Protein AF-A0A7S0VT64-F1 (afdb_monomer_lite)

Structure (mmCIF, N/CA/C/O backbone):
data_AF-A0A7S0VT64-F1
#
_entry.id   AF-A0A7S0VT64-F1
#
loop_
_atom_site.group_PDB
_atom_site.id
_atom_site.type_symbol
_atom_site.label_atom_id
_atom_site.label_alt_id
_atom_site.label_comp_id
_atom_site.label_asym_id
_atom_site.label_entity_id
_atom_site.label_seq_id
_atom_site.pdbx_PDB_ins_code
_atom_site.Cartn_x
_atom_site.Cartn_y
_atom_site.Cartn_z
_atom_site.occupancy
_atom_site.B_iso_or_equiv
_atom_site.auth_seq_id
_atom_site.auth_comp_id
_atom_site.auth_asym_id
_atom_site.auth_atom_id
_atom_site.pdbx_PDB_model_num
ATOM 1 N N . GLN A 1 1 ? 18.677 -48.737 -20.093 1.00 39.41 1 GLN A N 1
ATOM 2 C CA . GLN A 1 1 ? 17.418 -48.595 -20.850 1.00 39.41 1 GLN A CA 1
ATOM 3 C C . GLN A 1 1 ? 16.362 -48.114 -19.880 1.00 39.41 1 GLN A C 1
ATOM 5 O O . GLN A 1 1 ? 16.231 -48.697 -18.812 1.00 39.41 1 GLN A O 1
ATOM 10 N N . ALA A 1 2 ? 15.730 -46.993 -20.215 1.00 35.97 2 ALA A N 1
ATOM 11 C CA . ALA A 1 2 ? 14.648 -46.392 -19.454 1.00 35.97 2 ALA A CA 1
ATOM 12 C C . ALA A 1 2 ? 13.340 -47.147 -19.728 1.00 35.97 2 ALA A C 1
ATOM 14 O O . ALA A 1 2 ? 13.076 -47.511 -20.872 1.00 35.97 2 ALA A O 1
ATOM 15 N N . GLY A 1 3 ? 12.538 -47.352 -18.688 1.00 31.16 3 GLY A N 1
ATOM 16 C CA . GLY A 1 3 ? 11.125 -47.696 -18.792 1.00 31.16 3 GLY A CA 1
ATOM 17 C C . GLY A 1 3 ? 10.350 -46.636 -18.025 1.00 31.16 3 GLY A C 1
ATOM 18 O O . GLY A 1 3 ? 10.449 -46.576 -16.803 1.00 31.16 3 GLY A O 1
ATOM 19 N N . ALA A 1 4 ? 9.675 -45.755 -18.759 1.00 37.88 4 ALA A N 1
ATOM 20 C CA . ALA A 1 4 ? 8.773 -44.753 -18.218 1.00 37.88 4 ALA A CA 1
ATOM 21 C C . ALA A 1 4 ? 7.418 -45.404 -17.917 1.00 37.88 4 ALA A C 1
ATOM 23 O O . ALA A 1 4 ? 6.914 -46.174 -18.733 1.00 37.88 4 ALA A O 1
ATOM 24 N N . ALA A 1 5 ? 6.839 -45.070 -16.768 1.00 38.47 5 ALA A N 1
ATOM 25 C CA . ALA A 1 5 ? 5.416 -45.220 -16.519 1.00 38.47 5 ALA A CA 1
ATOM 26 C C . ALA A 1 5 ? 4.827 -43.811 -16.399 1.00 38.47 5 ALA A C 1
ATOM 28 O O . ALA A 1 5 ? 5.288 -43.005 -15.589 1.00 38.47 5 ALA A O 1
ATOM 29 N N . GLU A 1 6 ? 3.867 -43.524 -17.273 1.00 42.59 6 GLU A N 1
ATOM 30 C CA . GLU A 1 6 ? 2.947 -42.395 -17.189 1.00 42.59 6 GLU A CA 1
ATOM 31 C C . GLU A 1 6 ? 2.091 -42.515 -15.924 1.00 42.59 6 GLU A C 1
ATOM 33 O O . GLU A 1 6 ? 1.463 -43.548 -15.697 1.00 42.59 6 GLU A O 1
ATOM 38 N N . GLU A 1 7 ? 2.008 -41.433 -15.152 1.00 37.97 7 GLU A N 1
ATOM 39 C CA . GLU A 1 7 ? 0.881 -41.181 -14.258 1.00 37.97 7 GLU A CA 1
ATOM 40 C C . GLU A 1 7 ? 0.202 -39.878 -14.681 1.00 37.97 7 GLU A C 1
ATOM 42 O O . GLU A 1 7 ? 0.721 -38.772 -14.527 1.00 37.97 7 GLU A O 1
ATOM 47 N N . SER A 1 8 ? -0.985 -40.054 -15.249 1.00 47.59 8 SER A N 1
ATOM 48 C CA . SER A 1 8 ? -2.047 -39.067 -15.371 1.00 47.59 8 SER A CA 1
ATOM 49 C C . SER A 1 8 ? -2.560 -38.668 -13.982 1.00 47.59 8 SER A C 1
ATOM 51 O O . SER A 1 8 ? -2.933 -39.543 -13.203 1.00 47.59 8 SER A O 1
ATOM 53 N N . GLY A 1 9 ? -2.635 -37.366 -13.686 1.00 36.28 9 GLY A N 1
ATOM 54 C CA . GLY A 1 9 ? -3.169 -36.855 -12.420 1.00 36.28 9 GLY A CA 1
ATOM 55 C C . GLY A 1 9 ? -3.721 -35.432 -12.535 1.00 36.28 9 GLY A C 1
ATOM 56 O O . GLY A 1 9 ? -3.006 -34.501 -12.897 1.00 36.28 9 GLY A O 1
ATOM 57 N N . GLU A 1 10 ? -5.013 -35.316 -12.237 1.00 40.50 10 GLU A N 1
ATOM 58 C CA . GLU A 1 10 ? -5.872 -34.131 -12.163 1.00 40.50 10 GLU A CA 1
ATOM 59 C C . GLU A 1 10 ? -5.381 -33.003 -11.234 1.00 40.50 10 GLU A C 1
ATOM 61 O O . GLU A 1 10 ? -4.657 -33.226 -10.268 1.00 40.50 10 GLU A O 1
ATOM 66 N N . GLY A 1 11 ? -5.909 -31.794 -11.481 1.00 38.84 11 GLY A N 1
ATOM 67 C CA . GLY A 1 11 ? -6.013 -30.717 -10.493 1.00 38.84 11 GLY A CA 1
ATOM 68 C C . GLY A 1 11 ? -4.707 -29.979 -10.237 1.00 38.84 11 GLY A C 1
ATOM 69 O O . GLY A 1 11 ? -3.991 -30.289 -9.292 1.00 38.84 11 GLY A O 1
ATOM 70 N N . GLY A 1 12 ? -4.414 -28.966 -11.061 1.00 36.66 12 GLY A N 1
ATOM 71 C CA . GLY A 1 12 ? -3.213 -28.139 -10.954 1.00 36.66 12 GLY A CA 1
ATOM 72 C C . GLY A 1 12 ? -3.090 -27.445 -9.596 1.00 36.66 12 GLY A C 1
ATOM 73 O O . GLY A 1 12 ? -3.479 -26.292 -9.438 1.00 36.66 12 GLY A O 1
ATOM 74 N N . ALA A 1 13 ? -2.515 -28.137 -8.616 1.00 45.47 13 ALA A N 1
ATOM 75 C CA . ALA A 1 13 ? -1.923 -27.531 -7.445 1.00 45.47 13 ALA A CA 1
ATOM 76 C C . ALA A 1 13 ? -0.759 -26.680 -7.953 1.00 45.47 13 ALA A C 1
ATOM 78 O O . ALA A 1 13 ? 0.298 -27.203 -8.314 1.00 45.47 13 ALA A O 1
ATOM 79 N N . TRP A 1 14 ? -0.980 -25.368 -8.042 1.00 46.59 14 TRP A N 1
ATOM 80 C CA . TRP A 1 14 ? 0.069 -24.408 -8.355 1.00 46.59 14 TRP A CA 1
ATOM 81 C C . TRP A 1 14 ? 1.191 -24.658 -7.351 1.00 46.59 14 TRP A C 1
ATOM 83 O O . TRP A 1 14 ? 1.019 -24.475 -6.143 1.00 46.59 14 TRP A O 1
ATOM 93 N N . ARG A 1 15 ? 2.320 -25.180 -7.835 1.00 47.44 15 ARG A N 1
ATOM 94 C CA . ARG A 1 15 ? 3.497 -25.382 -6.998 1.00 47.44 15 ARG A CA 1
ATOM 95 C C . ARG A 1 15 ? 3.844 -24.028 -6.386 1.00 47.44 15 ARG A C 1
ATOM 97 O O . ARG A 1 15 ? 4.029 -23.055 -7.112 1.00 47.44 15 ARG A O 1
ATOM 104 N N . LYS A 1 16 ? 3.904 -23.971 -5.053 1.00 50.56 16 LYS A N 1
ATOM 105 C CA . LYS A 1 16 ? 4.307 -22.783 -4.296 1.00 50.56 16 LYS A CA 1
ATOM 106 C C . LYS A 1 16 ? 5.783 -22.478 -4.564 1.00 50.56 16 LYS A C 1
ATOM 108 O O . LYS A 1 16 ? 6.651 -22.836 -3.775 1.00 50.56 16 LYS A O 1
ATOM 113 N N . TYR A 1 17 ? 6.077 -21.835 -5.686 1.00 50.16 17 TYR A N 1
ATOM 114 C CA . TYR A 1 17 ? 7.374 -21.218 -5.955 1.00 50.16 17 TYR A CA 1
ATOM 115 C C . TYR A 1 17 ? 7.396 -19.810 -5.328 1.00 50.16 17 TYR A C 1
ATOM 117 O O . TYR A 1 17 ? 7.638 -18.827 -6.009 1.00 50.16 17 TYR A O 1
ATOM 125 N N . THR A 1 18 ? 7.046 -19.682 -4.042 1.00 53.84 18 THR A N 1
ATOM 126 C CA . THR A 1 18 ? 6.612 -18.401 -3.437 1.00 53.84 18 THR A CA 1
ATOM 127 C C . THR A 1 18 ? 7.707 -17.602 -2.724 1.00 53.84 18 THR A C 1
ATOM 129 O O . THR A 1 18 ? 7.391 -16.685 -1.971 1.00 53.84 18 THR A O 1
ATOM 132 N N . ALA A 1 19 ? 8.990 -17.916 -2.917 1.00 55.62 19 ALA A N 1
ATOM 133 C CA . ALA A 1 19 ? 10.068 -17.150 -2.291 1.00 55.62 19 ALA A CA 1
ATOM 134 C C . ALA A 1 19 ? 11.041 -16.596 -3.335 1.00 55.62 19 ALA A C 1
ATOM 136 O O . ALA A 1 19 ? 11.846 -17.328 -3.913 1.00 55.62 19 ALA A O 1
ATOM 137 N N . VAL A 1 20 ? 10.981 -15.279 -3.534 1.00 60.31 20 VAL A N 1
ATOM 138 C CA . VAL A 1 20 ? 11.902 -14.510 -4.378 1.00 60.31 20 VAL A CA 1
ATOM 139 C C . VAL A 1 20 ? 13.273 -14.445 -3.703 1.00 60.31 20 VAL A C 1
ATOM 141 O O . VAL A 1 20 ? 13.572 -13.480 -3.012 1.00 60.31 20 VAL A O 1
ATOM 144 N N . ALA A 1 21 ? 14.108 -15.474 -3.887 1.00 59.06 21 ALA A N 1
ATOM 145 C CA . ALA A 1 21 ? 15.499 -15.529 -3.409 1.00 59.06 21 ALA A CA 1
ATOM 146 C C . ALA A 1 21 ? 15.659 -15.266 -1.875 1.00 59.06 21 ALA A C 1
ATOM 148 O O . ALA A 1 21 ? 14.681 -15.056 -1.153 1.00 59.06 21 ALA A O 1
ATOM 149 N N . PRO A 1 22 ? 16.871 -15.322 -1.283 1.00 64.81 22 PRO A N 1
ATOM 150 C CA . PRO A 1 22 ? 17.031 -14.936 0.115 1.00 64.81 22 PRO A CA 1
ATOM 151 C C . PRO A 1 22 ? 16.886 -13.411 0.266 1.00 64.81 22 PRO A C 1
ATOM 153 O O . PRO A 1 22 ? 17.823 -12.646 0.042 1.00 64.81 22 P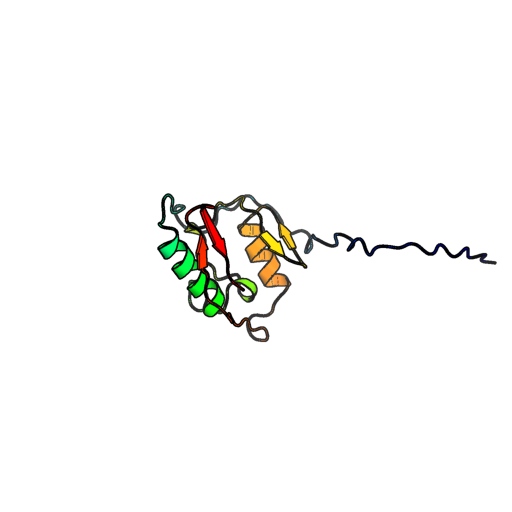RO A O 1
ATOM 156 N N . LEU A 1 23 ? 15.702 -12.961 0.694 1.00 73.75 23 LEU A N 1
ATOM 157 C CA . LEU A 1 23 ? 15.376 -11.542 0.911 1.00 73.75 23 LEU A CA 1
ATOM 158 C C . LEU A 1 23 ? 16.106 -10.916 2.117 1.00 73.75 23 LEU A C 1
ATOM 160 O O . LEU A 1 23 ? 16.067 -9.700 2.296 1.00 73.75 23 LEU A O 1
ATOM 164 N N . GLY A 1 24 ? 16.851 -11.699 2.898 1.00 67.38 24 GLY A N 1
ATOM 165 C CA . GLY A 1 24 ? 17.566 -11.224 4.084 1.00 67.38 24 GLY A CA 1
ATOM 166 C C . GLY A 1 24 ? 16.656 -11.046 5.313 1.00 67.38 24 GLY A C 1
ATOM 167 O O . GLY A 1 24 ? 15.512 -11.528 5.321 1.00 67.38 24 GLY A O 1
ATOM 168 N N . PRO A 1 25 ? 17.167 -10.414 6.384 1.00 68.94 25 PRO A N 1
ATOM 169 C CA . PRO A 1 25 ? 16.420 -10.222 7.627 1.00 68.94 25 PRO A CA 1
ATOM 170 C C . PRO A 1 25 ? 15.142 -9.400 7.402 1.00 68.94 25 PRO A C 1
ATOM 172 O O . PRO A 1 25 ? 15.084 -8.537 6.529 1.00 68.94 25 PRO A O 1
ATOM 175 N N . SER A 1 26 ? 14.103 -9.715 8.173 1.00 69.94 26 SER A N 1
ATOM 176 C CA . SER A 1 26 ? 12.754 -9.113 8.113 1.00 69.94 26 SER A CA 1
ATOM 177 C C . SER A 1 26 ? 12.574 -7.947 9.088 1.00 69.94 26 SER A C 1
ATOM 179 O O . SER A 1 26 ? 11.518 -7.325 9.124 1.00 69.94 26 SER A O 1
ATOM 181 N N . ASP A 1 27 ? 13.604 -7.673 9.881 1.00 66.44 27 ASP A N 1
ATOM 182 C CA . ASP A 1 27 ? 13.496 -7.061 11.207 1.00 66.44 27 ASP A CA 1
ATOM 183 C C . ASP A 1 27 ? 13.568 -5.525 11.153 1.00 66.44 27 ASP A C 1
ATOM 185 O O . ASP A 1 27 ? 13.466 -4.842 12.170 1.00 66.44 27 ASP A O 1
ATOM 189 N N . ALA A 1 28 ? 13.752 -4.967 9.955 1.00 77.19 28 ALA A N 1
ATOM 190 C CA . ALA A 1 28 ? 13.772 -3.531 9.747 1.00 77.19 28 ALA A CA 1
ATOM 191 C C . ALA A 1 28 ? 12.339 -2.988 9.723 1.00 77.19 28 ALA A C 1
ATOM 193 O O . ALA A 1 28 ? 11.593 -3.250 8.776 1.00 77.19 28 ALA A O 1
ATOM 194 N N . SER A 1 29 ? 11.981 -2.198 10.738 1.00 86.25 29 SER A N 1
ATOM 195 C CA . SER A 1 29 ? 10.807 -1.328 10.664 1.00 86.25 29 SER A CA 1
ATOM 196 C C . SER A 1 29 ? 11.004 -0.310 9.542 1.00 86.25 29 SER A C 1
ATOM 198 O O . SER A 1 29 ? 12.100 0.230 9.358 1.00 86.25 29 SER A O 1
ATOM 200 N N . ILE A 1 30 ? 9.954 -0.086 8.757 1.00 88.69 30 ILE A N 1
ATOM 201 C CA . ILE A 1 30 ? 9.983 0.802 7.594 1.00 88.69 30 ILE A CA 1
ATOM 202 C C . ILE A 1 30 ? 9.036 1.977 7.832 1.00 88.69 30 ILE A C 1
ATOM 204 O O . ILE A 1 30 ? 7.881 1.776 8.213 1.00 88.69 30 ILE A O 1
ATOM 208 N N . GLY A 1 31 ? 9.509 3.184 7.518 1.00 89.69 31 GLY A N 1
ATOM 209 C CA . GLY A 1 31 ? 8.744 4.419 7.688 1.00 89.69 31 GLY A CA 1
ATOM 210 C C . GLY A 1 31 ? 8.938 5.075 9.050 1.00 89.69 31 GLY A C 1
ATOM 211 O O . GLY A 1 31 ? 9.871 4.753 9.785 1.00 89.69 31 GLY A O 1
ATOM 212 N N . GLY A 1 32 ? 8.058 6.025 9.349 1.00 92.94 32 GLY A N 1
ATOM 213 C CA . GLY A 1 32 ? 7.902 6.641 10.661 1.00 92.94 32 GLY A CA 1
ATOM 214 C C . GLY A 1 32 ? 6.970 5.852 11.586 1.00 92.94 32 GLY A C 1
ATOM 215 O O . GLY A 1 32 ? 6.772 4.644 11.445 1.00 92.94 32 GLY A O 1
ATOM 216 N N . GLU A 1 33 ? 6.382 6.554 12.556 1.00 95.06 33 GLU A N 1
ATOM 217 C CA . GLU A 1 33 ? 5.437 5.960 13.502 1.00 95.06 33 GLU A CA 1
ATOM 218 C C . GLU A 1 33 ? 4.199 5.402 12.782 1.00 95.06 33 GLU A C 1
ATOM 220 O O . GLU A 1 33 ? 3.576 6.079 11.959 1.00 95.06 33 GLU A O 1
ATOM 225 N N . LYS A 1 34 ? 3.824 4.157 13.105 1.00 95.31 34 LYS A N 1
ATOM 226 C CA . LYS A 1 34 ? 2.668 3.497 12.492 1.00 95.31 34 LYS A CA 1
ATOM 227 C C . LYS A 1 34 ? 1.379 4.220 12.859 1.00 95.31 34 LYS A C 1
ATOM 229 O O . LYS A 1 34 ? 1.040 4.364 14.035 1.00 95.31 34 LYS A O 1
ATOM 234 N N . ARG A 1 35 ? 0.616 4.606 11.842 1.00 96.19 35 ARG A N 1
ATOM 235 C CA . ARG A 1 35 ? -0.671 5.280 11.991 1.00 96.19 35 ARG A CA 1
ATOM 236 C C . ARG A 1 35 ? -1.730 4.260 12.400 1.00 96.19 35 ARG A C 1
ATOM 238 O O . ARG A 1 35 ? -2.007 3.308 11.677 1.00 96.19 35 ARG A O 1
ATOM 245 N N . LYS A 1 36 ? -2.338 4.467 13.567 1.00 94.38 36 LYS A N 1
ATOM 246 C CA . LYS A 1 36 ? -3.408 3.618 14.114 1.00 94.38 36 LYS A CA 1
ATOM 247 C C . LYS A 1 36 ? -4.729 4.382 14.137 1.00 94.38 36 LYS A C 1
ATOM 249 O O . LYS A 1 36 ? -4.730 5.602 14.258 1.00 94.38 36 LYS A O 1
ATOM 254 N N . GLY A 1 37 ? -5.846 3.660 14.036 1.00 93.81 37 GLY A N 1
ATOM 255 C CA . GLY A 1 37 ? -7.187 4.255 14.114 1.00 93.81 37 GLY A CA 1
ATOM 256 C C . GLY A 1 37 ? -7.548 5.172 12.940 1.00 93.81 37 GLY A C 1
ATOM 257 O O . GLY A 1 37 ? -8.428 6.015 13.081 1.00 93.81 37 GLY A O 1
ATOM 258 N N . ILE A 1 38 ? -6.869 5.029 11.799 1.00 95.75 38 ILE A N 1
ATOM 259 C CA . ILE A 1 38 ? -7.204 5.770 10.580 1.00 95.75 38 ILE A CA 1
ATOM 260 C C . ILE A 1 38 ? -8.603 5.366 10.078 1.00 95.75 38 ILE A C 1
ATOM 262 O O . ILE A 1 38 ? -8.908 4.169 10.042 1.00 95.75 38 ILE A O 1
ATOM 266 N N . PRO A 1 39 ? -9.465 6.322 9.685 1.00 96.62 39 PRO A N 1
ATOM 267 C CA . PRO A 1 39 ? -10.745 6.004 9.062 1.00 96.62 39 PRO A CA 1
ATOM 268 C C . PRO A 1 39 ? -10.551 5.181 7.785 1.00 96.62 39 PRO A C 1
ATOM 270 O O . PRO A 1 39 ? -9.649 5.458 6.993 1.00 96.62 39 PRO A O 1
ATOM 273 N N . LEU A 1 40 ? -11.425 4.201 7.535 1.00 96.50 40 LEU A N 1
ATOM 274 C CA . LEU A 1 40 ? -11.301 3.322 6.364 1.00 96.50 40 LEU A CA 1
ATOM 275 C C . LEU A 1 40 ? -11.368 4.089 5.038 1.00 96.50 40 LEU A C 1
ATOM 277 O O . LEU A 1 40 ? -10.701 3.711 4.082 1.00 96.50 40 LEU A O 1
ATOM 281 N N . GLN A 1 41 ? -12.129 5.185 4.983 1.00 97.62 41 GLN A N 1
ATOM 282 C CA . GLN A 1 41 ? -12.188 6.056 3.807 1.00 97.62 41 GLN A CA 1
ATOM 283 C C . GLN A 1 41 ? -10.844 6.741 3.545 1.00 97.62 41 GLN A C 1
ATOM 285 O O . GLN A 1 41 ? -10.430 6.874 2.396 1.00 97.62 41 GLN A O 1
ATOM 290 N N . GLU A 1 42 ? -10.141 7.140 4.605 1.00 97.69 42 GLU A N 1
ATOM 291 C CA . GLU A 1 42 ? -8.806 7.718 4.482 1.00 97.69 42 GLU A CA 1
ATOM 292 C C . GLU A 1 42 ? -7.787 6.652 4.064 1.00 97.69 42 GLU A C 1
ATOM 294 O O . GLU A 1 42 ? -6.993 6.890 3.156 1.00 97.69 42 GLU A O 1
ATOM 299 N N . LEU A 1 43 ? -7.853 5.452 4.654 1.00 97.19 43 LEU A N 1
ATOM 300 C CA . LEU A 1 43 ? -7.021 4.322 4.238 1.00 97.19 43 LEU A CA 1
ATOM 301 C C . LEU A 1 43 ? -7.240 3.981 2.756 1.00 97.19 43 LEU A C 1
ATOM 303 O O . LEU A 1 43 ? -6.271 3.812 2.023 1.00 97.19 43 LEU A O 1
ATOM 307 N N . ALA A 1 44 ? -8.490 3.938 2.293 1.00 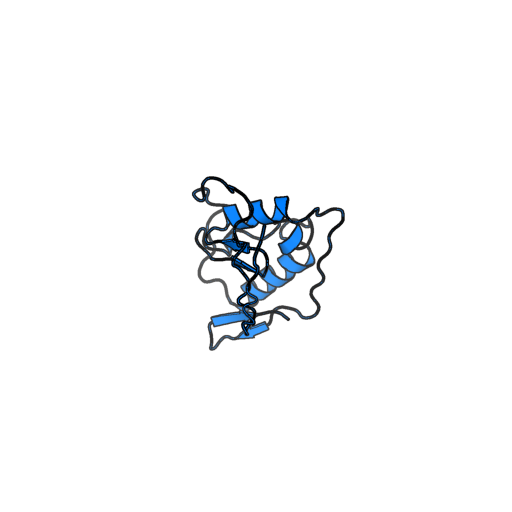97.06 44 ALA A N 1
ATOM 308 C CA . ALA A 1 44 ? -8.821 3.700 0.890 1.00 97.06 44 ALA A CA 1
ATOM 309 C C . ALA A 1 44 ? -8.233 4.768 -0.042 1.00 97.06 44 ALA A C 1
ATOM 311 O O . ALA A 1 44 ? -7.673 4.427 -1.083 1.00 97.06 44 ALA A O 1
ATOM 312 N N . ALA A 1 45 ? -8.290 6.043 0.347 1.00 96.88 45 ALA A N 1
ATOM 313 C CA . ALA A 1 45 ? -7.681 7.124 -0.423 1.00 96.88 45 ALA A CA 1
ATOM 314 C C . ALA A 1 45 ? -6.148 6.998 -0.497 1.00 96.88 45 ALA A C 1
ATOM 316 O O . ALA A 1 45 ? -5.571 7.179 -1.570 1.00 96.88 45 ALA A O 1
ATOM 317 N N . ILE A 1 46 ? -5.493 6.649 0.618 1.00 96.94 46 ILE A N 1
ATOM 318 C CA . ILE A 1 46 ? -4.041 6.412 0.667 1.00 96.94 46 ILE A CA 1
ATOM 319 C C . ILE A 1 46 ? -3.665 5.242 -0.243 1.00 96.94 46 ILE A C 1
ATOM 321 O O . ILE A 1 46 ? -2.821 5.402 -1.118 1.00 96.94 46 ILE A O 1
ATOM 325 N N . LEU A 1 47 ? -4.332 4.095 -0.094 1.00 95.62 47 LEU A N 1
ATOM 326 C CA . LEU A 1 47 ? -4.057 2.910 -0.907 1.00 95.62 47 LEU A CA 1
ATOM 327 C C . LEU A 1 47 ? -4.291 3.186 -2.396 1.00 95.62 47 LEU A C 1
ATOM 329 O O . LEU A 1 47 ? -3.452 2.836 -3.219 1.00 95.62 47 LEU A O 1
ATOM 333 N N . GLY A 1 48 ? -5.382 3.869 -2.753 1.00 95.25 48 GLY A N 1
ATOM 334 C CA . GLY A 1 48 ? -5.676 4.225 -4.144 1.00 95.25 48 GLY A CA 1
ATOM 335 C C . GLY A 1 48 ? -4.608 5.133 -4.757 1.00 95.25 48 GLY A C 1
ATOM 336 O O . GLY A 1 48 ? -4.167 4.902 -5.887 1.00 95.25 48 GLY A O 1
ATOM 337 N N . ARG A 1 49 ? -4.137 6.130 -3.997 1.00 95.38 49 ARG A N 1
ATOM 338 C CA . ARG A 1 49 ? -3.022 6.993 -4.406 1.00 95.38 49 ARG A CA 1
ATOM 339 C C . ARG A 1 49 ? -1.734 6.194 -4.582 1.00 95.38 49 ARG A C 1
ATOM 341 O O . ARG A 1 49 ? -1.081 6.330 -5.615 1.00 95.38 49 ARG A O 1
ATOM 348 N N . ASP A 1 50 ? -1.383 5.364 -3.608 1.00 95.25 50 ASP A N 1
ATOM 349 C CA . ASP A 1 50 ? -0.137 4.602 -3.628 1.00 95.25 50 ASP A CA 1
ATOM 350 C C . ASP A 1 50 ? -0.116 3.595 -4.791 1.00 95.25 50 ASP A C 1
ATOM 352 O O . ASP A 1 50 ? 0.927 3.411 -5.415 1.00 95.25 50 ASP A O 1
ATOM 356 N N . VAL A 1 51 ? -1.248 2.963 -5.136 1.00 92.38 51 VAL A N 1
ATOM 357 C CA . VAL A 1 51 ? -1.337 2.096 -6.330 1.00 92.38 51 VAL A CA 1
ATOM 358 C C . VAL A 1 51 ? -1.186 2.904 -7.614 1.00 92.38 51 VAL A C 1
ATOM 360 O O . VAL A 1 51 ? -0.540 2.441 -8.544 1.00 92.38 51 VAL A O 1
ATOM 363 N N . SER A 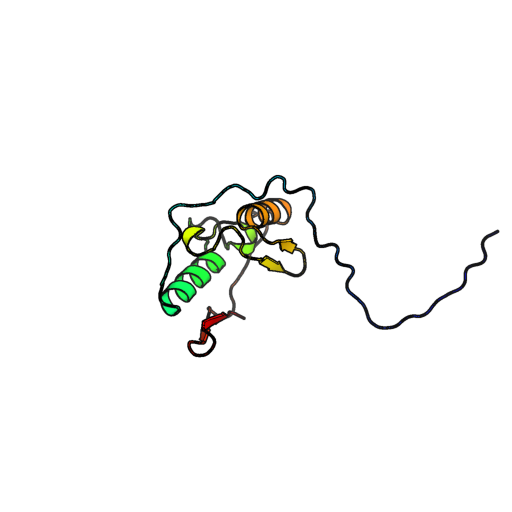1 52 ? -1.779 4.095 -7.690 1.00 91.56 52 SER A N 1
ATOM 364 C CA . SER A 1 52 ? -1.842 4.849 -8.948 1.00 91.56 52 SER A CA 1
ATOM 365 C C . SER A 1 52 ? -0.538 5.584 -9.261 1.00 91.56 52 SER A C 1
ATOM 367 O O . SER A 1 52 ? -0.064 5.572 -10.393 1.00 91.56 52 SER A O 1
ATOM 369 N N . VAL A 1 53 ? 0.044 6.254 -8.265 1.00 91.12 53 VAL A N 1
ATOM 370 C CA . VAL A 1 53 ? 1.198 7.152 -8.454 1.00 91.12 53 VAL A CA 1
ATOM 371 C C . VAL A 1 53 ? 2.330 6.917 -7.456 1.00 91.12 53 VAL A C 1
ATOM 373 O O . VAL A 1 53 ? 3.421 7.451 -7.649 1.00 91.12 53 VAL A O 1
ATOM 376 N N . GLY A 1 54 ? 2.098 6.111 -6.421 1.00 93.25 54 GLY A N 1
ATOM 377 C CA . GLY A 1 54 ? 3.043 5.900 -5.331 1.00 93.25 54 GLY A CA 1
ATOM 378 C C . GLY A 1 54 ? 2.999 7.000 -4.268 1.00 93.25 54 GLY A C 1
ATOM 379 O O . GLY A 1 54 ? 2.554 8.130 -4.505 1.00 93.25 54 GLY A O 1
ATOM 380 N N . ALA A 1 55 ? 3.486 6.677 -3.073 1.00 93.81 55 ALA A N 1
ATOM 381 C CA . ALA A 1 55 ? 3.498 7.584 -1.928 1.00 93.81 55 ALA A CA 1
ATOM 382 C C . ALA A 1 55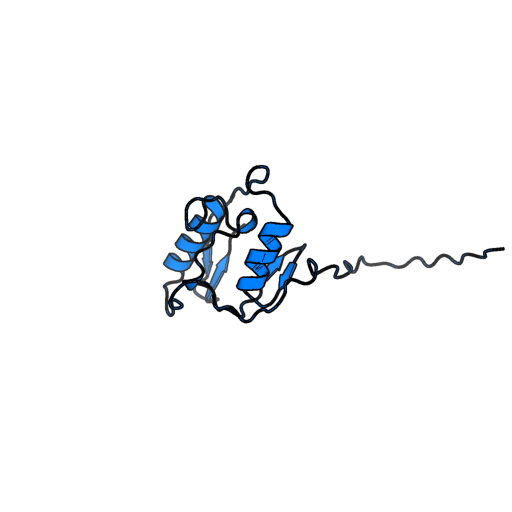 ? 4.367 8.832 -2.162 1.00 93.81 55 ALA A C 1
ATOM 384 O O . ALA A 1 55 ? 4.018 9.932 -1.712 1.00 93.81 55 ALA A O 1
ATOM 385 N N . SER A 1 56 ? 5.472 8.684 -2.902 1.00 92.25 56 SER A N 1
ATOM 386 C CA . SER A 1 56 ? 6.398 9.758 -3.278 1.00 92.25 56 SER A CA 1
ATOM 387 C C . SER A 1 56 ? 6.360 10.125 -4.765 1.00 92.25 56 SER A C 1
ATOM 389 O O . SER A 1 56 ? 7.140 10.972 -5.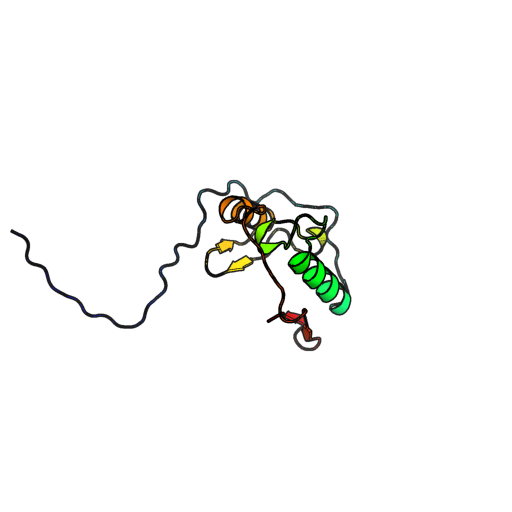200 1.00 92.25 56 SER A O 1
ATOM 391 N N . GLY A 1 57 ? 5.438 9.549 -5.542 1.00 89.69 57 GLY A N 1
ATOM 392 C CA . GLY A 1 57 ? 5.305 9.824 -6.975 1.00 89.69 57 GLY A CA 1
ATOM 393 C C . GLY A 1 57 ? 6.206 8.962 -7.862 1.00 89.69 57 GLY A C 1
ATOM 394 O O . GLY A 1 57 ? 6.396 9.292 -9.031 1.00 89.69 57 GLY A O 1
ATOM 395 N N . LYS A 1 58 ? 6.794 7.881 -7.331 1.00 85.06 58 LYS A N 1
ATOM 396 C CA . LYS A 1 58 ? 7.731 7.008 -8.065 1.00 85.06 58 LYS A CA 1
ATOM 397 C C . LYS A 1 58 ? 7.035 5.848 -8.783 1.00 85.06 58 LYS A C 1
ATOM 399 O O . LYS A 1 58 ? 7.674 4.848 -9.100 1.00 85.06 58 LYS A O 1
ATOM 404 N N . GLY A 1 59 ? 5.739 5.991 -9.051 1.00 83.06 59 GLY A N 1
ATOM 405 C CA . GLY A 1 59 ? 4.913 4.988 -9.713 1.00 83.06 59 GLY A CA 1
ATOM 406 C C . GLY A 1 59 ? 4.210 4.067 -8.723 1.00 83.06 59 GLY A C 1
ATOM 407 O O . GLY A 1 59 ? 4.538 4.031 -7.537 1.00 83.06 59 GLY A O 1
ATOM 408 N N . GLY A 1 60 ? 3.228 3.325 -9.229 1.00 87.81 60 GLY A N 1
ATOM 409 C CA . GLY A 1 60 ? 2.366 2.478 -8.418 1.00 87.81 60 GLY A CA 1
ATOM 410 C C . GLY A 1 60 ? 3.115 1.448 -7.584 1.00 87.81 60 GLY A C 1
ATOM 411 O O . GLY A 1 60 ? 4.016 0.765 -8.081 1.00 87.81 60 GLY A O 1
ATOM 412 N N . TYR A 1 61 ? 2.734 1.325 -6.311 1.00 87.75 61 TYR A N 1
ATOM 413 C CA . TYR A 1 61 ? 3.567 0.632 -5.333 1.00 87.75 61 TYR A CA 1
ATOM 414 C C . TYR A 1 61 ? 3.829 -0.838 -5.651 1.00 87.75 61 TYR A C 1
ATOM 416 O O . TYR A 1 61 ? 4.849 -1.345 -5.204 1.00 87.75 61 TYR A O 1
ATOM 424 N N . PHE A 1 62 ? 2.950 -1.520 -6.399 1.00 86.88 62 PHE A N 1
ATOM 425 C CA . PHE A 1 62 ? 3.136 -2.917 -6.821 1.00 86.88 62 PHE A CA 1
ATOM 426 C C . PHE A 1 62 ? 4.364 -3.118 -7.710 1.00 86.88 62 PHE A C 1
ATOM 428 O O . PHE A 1 62 ? 4.874 -4.225 -7.810 1.00 86.88 62 PHE A O 1
ATOM 435 N N . ILE A 1 63 ? 4.839 -2.047 -8.336 1.00 88.56 63 ILE A N 1
ATOM 436 C CA . ILE A 1 63 ? 6.007 -2.050 -9.208 1.00 88.56 63 ILE A CA 1
ATOM 437 C C . ILE A 1 63 ? 7.197 -1.411 -8.494 1.00 88.56 63 ILE A C 1
ATOM 439 O O . ILE A 1 63 ? 8.294 -1.956 -8.468 1.00 88.56 63 ILE A O 1
ATOM 443 N N . SER A 1 64 ? 6.983 -0.240 -7.897 1.00 88.75 64 SER A N 1
ATOM 444 C CA . SER A 1 64 ? 8.057 0.607 -7.372 1.00 88.75 64 SER A CA 1
ATOM 445 C C . SER A 1 64 ? 8.439 0.309 -5.919 1.00 88.75 64 SER A C 1
ATOM 447 O O . SER A 1 64 ? 9.491 0.746 -5.451 1.00 88.75 64 SER A O 1
ATOM 449 N N . GLY A 1 65 ? 7.565 -0.360 -5.159 1.00 90.38 65 GLY A N 1
ATOM 450 C CA . GLY A 1 65 ? 7.654 -0.417 -3.698 1.00 90.38 65 GLY A CA 1
ATOM 451 C C . GLY A 1 65 ? 7.456 0.944 -3.010 1.00 90.38 65 GLY A C 1
ATOM 452 O O . GLY A 1 65 ? 7.789 1.080 -1.825 1.00 90.38 65 GLY A O 1
ATOM 453 N N . ASP A 1 66 ? 6.951 1.952 -3.731 1.00 92.44 66 ASP A N 1
ATOM 454 C CA . ASP A 1 66 ? 6.650 3.307 -3.249 1.00 92.44 66 ASP A CA 1
ATOM 455 C C . ASP A 1 66 ? 5.242 3.375 -2.641 1.00 92.44 66 ASP A C 1
ATOM 457 O O . ASP A 1 66 ? 4.320 3.948 -3.210 1.00 92.44 66 ASP A O 1
ATOM 461 N N . LEU A 1 67 ? 5.067 2.751 -1.479 1.00 94.56 67 LEU A N 1
ATOM 462 C CA . LEU A 1 67 ? 3.846 2.828 -0.665 1.00 94.56 67 LEU A CA 1
ATOM 463 C C . LEU A 1 67 ? 4.092 3.638 0.608 1.00 94.56 67 LEU A C 1
ATOM 465 O O . LEU A 1 67 ? 5.240 3.789 1.020 1.00 94.56 67 LEU A O 1
ATOM 469 N N . THR A 1 68 ? 3.019 4.096 1.247 1.00 96.75 68 THR A N 1
ATOM 470 C CA . THR A 1 68 ? 3.009 4.783 2.543 1.00 96.75 68 THR A CA 1
ATOM 471 C C . THR A 1 68 ? 3.203 3.748 3.655 1.00 96.75 68 THR A C 1
ATOM 473 O O . THR A 1 68 ? 2.250 3.064 4.030 1.00 96.75 68 THR A O 1
ATOM 476 N N . PRO A 1 69 ? 4.415 3.549 4.195 1.00 95.75 69 PRO A N 1
ATOM 477 C CA . PRO A 1 69 ? 4.687 2.414 5.079 1.00 95.75 69 PRO A CA 1
ATOM 478 C C . PRO A 1 69 ? 4.024 2.529 6.458 1.00 95.75 69 PRO A C 1
ATOM 480 O O . PRO A 1 69 ? 3.863 1.522 7.150 1.00 95.75 69 PRO A O 1
ATOM 483 N N . GLU A 1 70 ? 3.626 3.731 6.876 1.00 97.06 70 GLU A N 1
ATOM 484 C CA . GLU A 1 70 ? 3.033 3.979 8.188 1.00 97.06 70 GLU A CA 1
ATOM 485 C C . GLU A 1 70 ? 1.615 3.411 8.320 1.00 97.06 70 GLU A C 1
ATOM 487 O O . GLU A 1 70 ? 1.154 3.232 9.446 1.00 97.06 70 GLU A O 1
ATOM 492 N N . VAL A 1 71 ? 0.919 3.107 7.213 1.00 96.50 71 VAL A N 1
ATOM 493 C CA . VAL A 1 71 ? -0.418 2.477 7.262 1.00 96.50 71 VAL A CA 1
ATOM 494 C C . VAL A 1 71 ? -0.367 0.946 7.325 1.00 96.50 71 VAL A C 1
ATOM 496 O O . VAL A 1 71 ? -1.403 0.304 7.474 1.00 96.50 71 VAL A O 1
ATOM 499 N N . PHE A 1 72 ? 0.830 0.355 7.261 1.00 95.06 72 PHE A N 1
ATOM 500 C CA . PHE A 1 72 ? 1.051 -1.089 7.317 1.00 95.06 72 PHE A CA 1
ATOM 501 C C . PHE A 1 72 ? 1.775 -1.485 8.609 1.00 95.06 72 PHE A C 1
ATOM 503 O O . PHE A 1 72 ? 2.745 -0.841 9.018 1.00 95.06 72 PHE A O 1
ATOM 510 N N . GLN A 1 73 ? 1.345 -2.586 9.233 1.00 93.69 73 GLN A N 1
ATOM 511 C CA . GLN A 1 73 ? 2.150 -3.239 10.272 1.00 93.69 73 GLN A CA 1
ATOM 512 C C . GLN A 1 73 ? 3.412 -3.845 9.647 1.00 93.69 73 GLN A C 1
ATOM 514 O O . GLN A 1 73 ? 3.390 -4.281 8.496 1.00 93.69 73 GLN A O 1
ATOM 519 N N . ASP A 1 74 ? 4.518 -3.890 10.389 1.00 93.38 74 ASP A N 1
ATOM 520 C CA . ASP A 1 74 ? 5.782 -4.406 9.845 1.00 93.38 74 ASP A CA 1
ATOM 521 C C . ASP A 1 74 ? 5.721 -5.910 9.530 1.00 93.38 74 ASP A C 1
ATOM 523 O O . ASP A 1 74 ? 6.404 -6.369 8.615 1.00 93.38 74 ASP A O 1
ATOM 527 N N . ASP A 1 75 ? 4.861 -6.653 10.229 1.00 92.44 75 ASP A N 1
ATOM 528 C CA . ASP A 1 75 ? 4.611 -8.089 10.074 1.00 92.44 75 ASP A CA 1
ATOM 529 C C . ASP A 1 75 ? 3.404 -8.417 9.176 1.00 92.44 75 ASP A C 1
ATOM 531 O O . ASP A 1 75 ? 2.988 -9.576 9.093 1.00 92.44 75 ASP A O 1
ATOM 535 N N . CYS A 1 76 ? 2.838 -7.426 8.474 1.00 91.88 76 CYS A N 1
ATOM 536 C CA . CYS A 1 76 ? 1.709 -7.688 7.588 1.00 91.88 76 CYS A CA 1
ATOM 537 C C . CYS A 1 76 ? 2.093 -8.626 6.431 1.00 91.88 76 CYS A C 1
ATOM 539 O O . CYS A 1 76 ? 3.236 -8.671 5.960 1.00 91.88 76 CYS A O 1
ATOM 541 N N . ARG A 1 77 ? 1.108 -9.416 5.997 1.00 92.31 77 ARG A N 1
ATOM 542 C CA . ARG A 1 77 ? 1.277 -10.429 4.961 1.00 92.31 77 ARG A CA 1
ATOM 543 C C . ARG A 1 77 ? 0.828 -9.898 3.610 1.00 92.31 77 ARG A C 1
ATOM 545 O O . ARG A 1 77 ? -0.324 -9.506 3.451 1.00 92.31 77 ARG A O 1
ATOM 552 N N . PHE A 1 78 ? 1.726 -9.963 2.641 1.00 90.25 78 PHE A N 1
ATOM 553 C CA . PHE A 1 78 ? 1.459 -9.675 1.241 1.00 90.25 78 PHE A CA 1
ATOM 554 C C . PHE A 1 78 ? 1.377 -10.989 0.483 1.00 90.25 78 PHE A C 1
ATOM 556 O O . PHE A 1 78 ? 2.272 -11.828 0.599 1.00 90.25 78 PHE A O 1
ATOM 563 N N . VAL A 1 79 ? 0.287 -11.163 -0.258 1.00 88.56 79 VAL A N 1
ATOM 564 C CA . VAL A 1 79 ? 0.030 -12.356 -1.060 1.00 88.56 79 VAL A CA 1
ATOM 565 C C . VAL A 1 79 ? -0.315 -11.913 -2.470 1.00 88.56 79 VAL A C 1
ATOM 567 O O . VAL A 1 79 ? -1.293 -11.198 -2.680 1.00 88.56 79 VAL A O 1
ATOM 570 N N . ASP A 1 80 ? 0.476 -12.366 -3.426 1.00 80.75 80 ASP A N 1
ATOM 571 C CA . ASP A 1 80 ? 0.235 -12.231 -4.852 1.00 80.75 80 ASP A CA 1
ATOM 572 C C . ASP A 1 80 ? 0.653 -13.545 -5.556 1.00 80.75 80 ASP A C 1
ATOM 574 O O . ASP A 1 80 ? 1.201 -14.444 -4.910 1.00 80.75 80 ASP A O 1
ATOM 578 N N . PRO A 1 81 ? 0.376 -13.729 -6.860 1.00 82.00 81 PRO A N 1
ATOM 579 C CA . PRO A 1 81 ? 0.744 -14.960 -7.568 1.00 82.00 81 PRO A CA 1
ATOM 580 C C . PRO A 1 81 ? 2.248 -15.303 -7.546 1.00 82.00 81 PRO A C 1
ATOM 582 O O . PRO A 1 81 ? 2.618 -16.449 -7.796 1.00 82.00 81 PRO A O 1
ATOM 585 N N . THR A 1 82 ? 3.108 -14.324 -7.261 1.00 75.06 82 THR A N 1
ATOM 586 C CA . THR A 1 82 ? 4.576 -14.399 -7.260 1.00 75.06 82 THR A CA 1
ATOM 587 C C . THR A 1 82 ? 5.213 -14.273 -5.866 1.00 75.06 82 THR A C 1
ATOM 589 O O . THR A 1 82 ? 6.325 -14.765 -5.675 1.00 75.06 82 THR A O 1
ATOM 592 N N . ASN A 1 83 ? 4.523 -13.696 -4.872 1.00 75.38 83 ASN A N 1
ATOM 593 C CA . ASN A 1 83 ? 5.006 -13.523 -3.497 1.00 75.38 83 ASN A CA 1
ATOM 594 C C . ASN A 1 83 ? 3.997 -13.984 -2.446 1.00 75.38 83 ASN A C 1
ATOM 596 O O . ASN A 1 83 ? 2.812 -13.677 -2.508 1.00 75.38 83 ASN A O 1
ATOM 600 N N . ASP A 1 84 ? 4.505 -14.615 -1.391 1.00 87.94 84 ASP A N 1
ATOM 601 C CA . ASP A 1 84 ? 3.780 -14.805 -0.135 1.00 87.94 84 ASP A CA 1
ATOM 602 C C . ASP A 1 84 ? 4.735 -14.487 1.021 1.00 87.94 84 ASP A C 1
ATOM 604 O O . ASP A 1 84 ? 5.569 -15.313 1.401 1.00 87.94 84 ASP A O 1
ATOM 608 N N . VAL A 1 85 ? 4.685 -13.250 1.522 1.00 87.38 85 VAL A N 1
ATOM 609 C CA . VAL A 1 85 ? 5.657 -12.734 2.499 1.00 87.38 85 VAL A CA 1
ATOM 610 C C . VAL A 1 85 ? 4.972 -12.039 3.671 1.00 87.38 85 VAL A C 1
ATOM 612 O O . VAL A 1 85 ? 4.163 -11.138 3.491 1.00 87.38 85 VAL A O 1
ATOM 615 N N . ALA A 1 86 ? 5.335 -12.430 4.894 1.00 90.31 86 ALA A N 1
ATOM 616 C CA . ALA A 1 86 ? 4.892 -11.802 6.142 1.00 90.31 86 ALA A CA 1
ATOM 617 C C . ALA A 1 86 ? 5.955 -10.820 6.660 1.00 90.31 86 ALA A C 1
ATOM 619 O O . ALA A 1 86 ? 6.652 -11.101 7.634 1.00 90.31 86 ALA A O 1
ATOM 620 N N . SER A 1 87 ? 6.179 -9.738 5.911 1.00 92.00 87 SER A N 1
ATOM 621 C CA . SER A 1 87 ? 7.073 -8.638 6.290 1.00 92.00 87 SER A CA 1
ATOM 622 C C . SER A 1 87 ? 7.005 -7.516 5.251 1.00 92.00 87 SER A C 1
ATOM 624 O O . SER A 1 87 ? 7.265 -7.745 4.065 1.00 92.00 87 SER A O 1
ATOM 626 N N . LEU A 1 88 ? 6.740 -6.287 5.699 1.00 92.44 88 LEU A N 1
ATOM 627 C CA . LEU A 1 88 ? 6.706 -5.100 4.838 1.00 92.44 88 LEU A CA 1
ATOM 628 C C . LEU A 1 88 ? 8.063 -4.812 4.182 1.00 92.44 88 LEU A C 1
ATOM 630 O O . LEU A 1 88 ? 8.133 -4.488 2.994 1.00 92.44 88 LEU A O 1
ATOM 634 N N . SER A 1 89 ? 9.155 -4.948 4.937 1.00 91.50 89 SER A N 1
ATOM 635 C CA . SER A 1 89 ? 10.510 -4.732 4.420 1.00 91.50 89 SER A CA 1
ATOM 636 C C . SER A 1 89 ? 10.870 -5.753 3.338 1.00 91.50 89 SER A C 1
ATOM 638 O O . SER A 1 89 ? 11.407 -5.380 2.290 1.00 91.50 89 SER A O 1
ATOM 640 N N . ARG A 1 90 ? 10.503 -7.027 3.534 1.00 90.00 90 ARG A N 1
ATOM 641 C CA . ARG A 1 90 ? 10.695 -8.079 2.525 1.00 90.00 90 ARG A CA 1
ATOM 642 C C . ARG A 1 90 ? 9.835 -7.870 1.295 1.00 90.00 90 ARG A C 1
ATOM 644 O O . ARG A 1 90 ? 10.349 -8.044 0.197 1.00 90.00 90 ARG A O 1
ATOM 651 N N . TYR A 1 91 ? 8.578 -7.471 1.465 1.00 90.44 91 TYR A N 1
ATOM 652 C CA . TYR A 1 91 ? 7.694 -7.183 0.340 1.00 90.44 91 TYR A CA 1
ATOM 653 C C . TYR A 1 91 ? 8.277 -6.097 -0.566 1.00 90.44 91 TYR A C 1
ATOM 655 O O . TYR A 1 91 ? 8.505 -6.344 -1.747 1.00 90.44 91 TYR A O 1
ATOM 663 N N . ARG A 1 92 ? 8.651 -4.935 -0.010 1.00 89.62 92 ARG A N 1
ATOM 664 C CA . ARG A 1 92 ? 9.266 -3.848 -0.798 1.00 89.62 92 ARG A CA 1
ATOM 665 C C . ARG A 1 92 ? 10.540 -4.292 -1.518 1.00 89.62 92 ARG A C 1
ATOM 667 O O . ARG A 1 92 ? 10.769 -3.903 -2.660 1.00 89.62 92 ARG A O 1
ATOM 674 N N . LYS A 1 93 ? 11.360 -5.124 -0.870 1.00 87.62 93 LYS A N 1
ATOM 675 C CA . LYS A 1 93 ? 12.569 -5.679 -1.486 1.00 87.62 93 LYS A CA 1
ATOM 676 C C . LYS A 1 93 ? 12.244 -6.654 -2.619 1.00 87.62 93 LYS A C 1
ATOM 678 O O . LYS A 1 93 ? 12.890 -6.586 -3.659 1.00 87.62 93 LYS A O 1
ATOM 683 N N . ALA A 1 94 ? 11.253 -7.523 -2.440 1.00 87.38 94 ALA A N 1
ATOM 684 C CA . ALA A 1 94 ? 10.818 -8.453 -3.476 1.00 87.38 94 ALA A CA 1
ATOM 685 C C . ALA A 1 94 ? 10.355 -7.707 -4.735 1.00 87.38 94 ALA A C 1
ATOM 687 O O . ALA 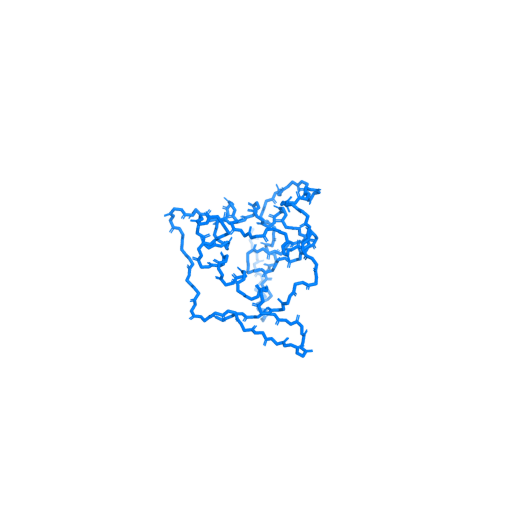A 1 94 ? 10.794 -8.043 -5.831 1.00 87.38 94 ALA A O 1
ATOM 688 N N . LEU A 1 95 ? 9.578 -6.630 -4.581 1.00 88.00 95 LEU A N 1
ATOM 689 C CA . LEU A 1 95 ? 9.127 -5.821 -5.717 1.00 88.00 95 LEU A CA 1
ATOM 690 C C . LEU A 1 95 ? 10.289 -5.223 -6.523 1.00 88.00 95 LEU A C 1
ATOM 692 O O . LEU A 1 95 ? 10.268 -5.292 -7.746 1.00 88.00 95 LEU A O 1
ATOM 696 N N . SER A 1 96 ? 11.347 -4.744 -5.853 1.00 81.75 96 SER A N 1
ATOM 697 C CA . SER A 1 96 ? 12.547 -4.223 -6.536 1.00 81.75 96 SER A CA 1
ATOM 698 C C . SER A 1 96 ? 13.328 -5.266 -7.347 1.00 81.75 96 SER A C 1
ATOM 700 O O . SER A 1 96 ? 14.164 -4.900 -8.166 1.00 81.75 96 SER A O 1
ATOM 702 N N . ILE A 1 97 ? 13.095 -6.558 -7.095 1.00 84.81 97 ILE A N 1
ATOM 703 C CA . ILE A 1 97 ? 13.702 -7.667 -7.843 1.00 84.81 97 ILE A CA 1
ATOM 704 C C . ILE A 1 97 ? 12.795 -8.086 -9.002 1.00 84.81 97 ILE A C 1
ATOM 706 O O . ILE A 1 97 ? 13.286 -8.463 -10.063 1.00 84.81 97 ILE A O 1
ATOM 710 N N . LEU A 1 98 ? 11.480 -8.065 -8.782 1.00 84.81 98 LEU A N 1
ATOM 711 C CA . LEU A 1 98 ? 10.493 -8.571 -9.732 1.00 84.81 98 LEU A CA 1
ATOM 712 C C . LEU A 1 98 ? 10.198 -7.600 -10.872 1.00 84.81 98 LEU A C 1
ATOM 714 O O . LEU A 1 98 ? 9.843 -8.050 -11.960 1.00 84.81 98 LEU A O 1
ATOM 718 N N . PHE A 1 99 ? 10.336 -6.296 -10.635 1.00 86.62 99 PHE A N 1
ATOM 719 C CA . PHE A 1 99 ? 9.919 -5.279 -11.590 1.00 86.62 99 PHE A CA 1
ATOM 720 C C . PHE A 1 99 ? 10.982 -4.205 -11.798 1.00 86.62 99 PHE A C 1
ATOM 722 O O . PHE A 1 99 ? 11.633 -3.755 -10.856 1.00 86.62 99 PHE A O 1
ATOM 729 N N . ASP A 1 100 ? 11.097 -3.749 -13.045 1.00 86.69 100 ASP A N 1
ATOM 730 C CA . ASP A 1 100 ? 11.781 -2.505 -13.391 1.00 86.69 100 ASP A CA 1
ATOM 731 C C . ASP A 1 100 ? 10.737 -1.375 -13.478 1.00 86.69 100 ASP A C 1
ATOM 733 O O . ASP A 1 100 ? 9.904 -1.401 -14.390 1.00 86.69 100 ASP A O 1
ATOM 737 N N . PRO A 1 101 ? 10.752 -0.374 -12.576 1.00 86.00 101 PRO A N 1
ATOM 738 C CA . PRO A 1 101 ? 9.790 0.729 -12.597 1.00 86.00 101 PRO A CA 1
ATOM 739 C C . PRO A 1 101 ? 9.863 1.630 -13.835 1.00 86.00 101 PRO A C 1
ATOM 741 O O . PRO A 1 101 ? 8.934 2.399 -14.072 1.00 86.00 101 PRO A O 1
ATOM 744 N N . SER A 1 102 ? 10.951 1.576 -14.609 1.00 86.88 102 SER A N 1
ATOM 745 C CA . SER A 1 102 ? 11.085 2.337 -15.855 1.00 86.88 102 SER A CA 1
ATOM 746 C C . SER A 1 102 ? 10.389 1.664 -17.042 1.00 86.88 102 SER A C 1
ATOM 748 O O . SER A 1 102 ? 9.941 2.357 -17.957 1.00 86.88 102 SER A O 1
ATOM 750 N N . GLU A 1 103 ? 10.228 0.338 -16.996 1.00 89.19 103 GLU A N 1
ATOM 751 C CA . GLU A 1 103 ? 9.609 -0.454 -18.070 1.00 89.19 103 GLU A CA 1
ATOM 752 C C . GLU A 1 103 ? 8.254 -1.065 -17.680 1.00 89.19 103 GLU A C 1
ATOM 754 O O . GLU A 1 103 ? 7.484 -1.486 -18.543 1.00 89.19 103 GLU A O 1
ATOM 759 N N . SER A 1 104 ? 7.922 -1.079 -16.389 1.00 88.62 104 SER A N 1
ATOM 760 C CA . SER A 1 104 ? 6.692 -1.672 -15.857 1.00 88.62 104 SER A CA 1
ATOM 761 C C . SER A 1 104 ? 5.672 -0.600 -15.480 1.00 88.62 104 SER A C 1
ATOM 763 O O . SER A 1 104 ? 6.015 0.453 -14.944 1.00 88.62 104 SER A O 1
ATOM 765 N N . LYS A 1 105 ? 4.388 -0.874 -15.726 1.00 84.81 105 LYS A N 1
ATOM 766 C CA . LYS A 1 105 ? 3.278 0.028 -15.387 1.00 84.81 105 LYS A CA 1
ATOM 767 C C . LYS A 1 105 ? 2.154 -0.741 -14.715 1.00 84.81 105 LYS A C 1
ATOM 769 O O . LYS A 1 105 ? 1.918 -1.904 -15.027 1.00 84.81 105 LYS A O 1
ATOM 774 N N . VAL A 1 106 ? 1.447 -0.055 -13.827 1.00 85.88 106 VAL A N 1
ATOM 775 C CA . VAL A 1 106 ? 0.200 -0.523 -13.226 1.00 85.88 106 VAL A CA 1
ATOM 776 C C . VAL A 1 106 ? -0.859 0.548 -13.433 1.00 85.88 106 VAL A C 1
ATOM 778 O O . VAL A 1 106 ? -0.567 1.741 -13.347 1.00 85.88 106 VAL A O 1
ATOM 781 N N . GLU A 1 107 ? -2.073 0.114 -13.732 1.00 86.50 107 GLU A N 1
ATOM 782 C CA . GLU A 1 107 ? -3.240 0.973 -13.863 1.00 86.50 107 GLU A CA 1
ATOM 783 C C . GLU A 1 107 ? -4.336 0.414 -12.965 1.00 86.50 107 GLU A C 1
ATOM 785 O O . GLU A 1 107 ? -4.606 -0.788 -12.972 1.00 86.50 107 GLU A O 1
ATOM 790 N N . LEU A 1 108 ? -4.933 1.292 -12.165 1.00 87.56 108 LEU A N 1
ATOM 791 C CA . LEU A 1 108 ? -6.068 0.946 -11.330 1.00 87.56 108 LEU A CA 1
ATOM 792 C C . LEU A 1 108 ? -7.346 1.199 -12.131 1.00 87.56 108 LEU A C 1
ATOM 794 O O . LEU A 1 108 ? -7.657 2.352 -12.425 1.00 87.56 108 LEU A O 1
ATOM 798 N N . LEU A 1 109 ? -8.060 0.131 -12.490 1.00 89.69 109 LEU A N 1
ATOM 799 C CA . LEU A 1 109 ? -9.292 0.231 -13.278 1.00 89.69 109 LEU A CA 1
ATOM 800 C C . LEU A 1 109 ? -10.436 0.793 -12.432 1.00 89.69 109 LEU A C 1
ATOM 802 O O . LEU A 1 109 ? -11.137 1.711 -12.858 1.00 89.69 109 LEU A O 1
ATOM 806 N N . GLU A 1 110 ? -10.586 0.274 -11.211 1.00 91.50 110 GLU A N 1
ATOM 807 C CA . GLU A 1 110 ? -11.550 0.762 -10.233 1.00 91.50 110 GLU A CA 1
ATOM 808 C C . GLU A 1 110 ? -10.865 1.082 -8.899 1.00 91.50 110 GLU A C 1
ATOM 810 O O . GLU A 1 110 ? -10.060 0.318 -8.365 1.00 91.50 110 GLU A O 1
ATOM 815 N N . GLY A 1 111 ? -11.193 2.251 -8.342 1.00 90.50 111 GLY A N 1
ATOM 816 C CA . GLY A 1 111 ? -10.636 2.713 -7.073 1.00 90.50 111 GLY A CA 1
ATOM 817 C C . GLY A 1 111 ? -11.030 1.829 -5.880 1.00 90.50 111 GLY A C 1
ATOM 818 O O . GLY A 1 111 ? -12.012 1.087 -5.949 1.00 90.50 111 GLY A O 1
ATOM 819 N N . PRO A 1 112 ? -10.316 1.927 -4.744 1.00 95.12 112 PRO A N 1
ATOM 820 C CA . PRO A 1 112 ? -10.638 1.121 -3.579 1.00 95.12 112 PRO A CA 1
ATOM 821 C C . PRO A 1 112 ? -12.008 1.488 -2.995 1.00 95.12 112 PRO A C 1
ATOM 823 O O . PRO A 1 112 ? -12.340 2.657 -2.800 1.00 95.12 112 PRO A O 1
ATOM 826 N N . THR A 1 113 ? -12.783 0.462 -2.672 1.00 96.56 113 THR A N 1
ATOM 827 C CA . THR A 1 113 ? -14.094 0.532 -2.026 1.00 96.56 113 THR A CA 1
ATOM 828 C C . THR A 1 113 ? -13.983 0.113 -0.565 1.00 96.56 113 THR A C 1
ATOM 830 O O . THR A 1 113 ? -13.163 -0.734 -0.207 1.00 96.56 113 THR A O 1
ATOM 833 N N . VAL A 1 114 ? -14.797 0.733 0.291 1.00 97.62 114 VAL A N 1
ATOM 834 C CA . VAL A 1 114 ? -14.816 0.471 1.735 1.00 97.62 114 VAL A CA 1
ATOM 835 C C . VAL A 1 114 ? -16.007 -0.410 2.081 1.00 97.62 114 VAL A C 1
ATOM 837 O O . VAL A 1 114 ? -17.149 -0.028 1.828 1.00 97.62 114 VAL A O 1
ATOM 840 N N . ASP A 1 115 ? -15.742 -1.526 2.753 1.00 96.12 115 ASP A N 1
ATOM 841 C CA . ASP A 1 115 ? -16.752 -2.289 3.481 1.00 96.12 115 ASP A CA 1
ATOM 842 C C . ASP A 1 115 ? -16.572 -2.036 4.981 1.00 96.12 115 ASP A C 1
ATOM 844 O O . ASP A 1 115 ? -15.702 -2.609 5.645 1.00 96.12 115 ASP A O 1
ATOM 848 N N . ALA A 1 116 ? -17.407 -1.146 5.520 1.00 92.19 116 ALA A N 1
ATOM 849 C CA . ALA A 1 116 ? -17.372 -0.787 6.932 1.00 92.19 116 ALA A CA 1
ATOM 850 C C . ALA A 1 116 ? -17.852 -1.921 7.853 1.00 92.19 116 ALA A C 1
ATOM 852 O O . ALA A 1 116 ? -17.437 -1.966 9.008 1.00 92.19 116 ALA A O 1
ATOM 853 N N . GLY A 1 117 ? -18.704 -2.830 7.362 1.00 94.56 117 GLY A N 1
ATOM 854 C CA . GLY A 1 117 ? -19.200 -3.965 8.142 1.00 94.56 117 GLY A CA 1
ATOM 855 C C . GLY A 1 117 ? -18.131 -5.037 8.336 1.00 94.56 117 GLY A C 1
ATOM 856 O O . GLY A 1 117 ? -18.024 -5.612 9.417 1.00 94.56 117 GLY A O 1
ATOM 857 N N . ALA A 1 118 ? -17.307 -5.260 7.311 1.00 95.00 118 ALA A N 1
ATOM 858 C CA . ALA A 1 118 ? -16.177 -6.187 7.362 1.00 95.00 118 ALA A CA 1
ATOM 859 C C . ALA A 1 118 ? -14.871 -5.542 7.862 1.00 95.00 118 ALA A C 1
ATOM 861 O O . ALA A 1 118 ? -13.921 -6.252 8.184 1.00 95.00 118 ALA A O 1
ATOM 862 N N . GLY A 1 119 ? -14.797 -4.209 7.907 1.00 94.81 119 GLY A N 1
ATOM 863 C CA . GLY A 1 119 ? -13.570 -3.492 8.249 1.00 94.81 119 GLY A CA 1
ATOM 864 C C . GLY A 1 119 ? -12.488 -3.613 7.172 1.00 94.81 119 GLY A C 1
ATOM 865 O O . GLY A 1 119 ? -11.305 -3.666 7.500 1.00 94.81 119 GLY A O 1
ATOM 866 N N . THR A 1 120 ? -12.882 -3.700 5.898 1.00 95.81 120 THR A N 1
ATOM 867 C CA . THR A 1 120 ? -11.963 -3.976 4.781 1.00 95.81 120 THR A CA 1
ATOM 868 C C . THR A 1 120 ? -11.989 -2.885 3.714 1.00 95.81 120 THR A C 1
ATOM 870 O O . THR A 1 120 ? -12.960 -2.138 3.568 1.00 95.81 120 THR A O 1
ATOM 873 N N . VAL A 1 121 ? -10.888 -2.801 2.966 1.00 95.62 121 VAL A N 1
ATOM 874 C CA . VAL A 1 121 ? -10.747 -1.986 1.759 1.00 95.62 121 VAL A CA 1
ATOM 875 C C . VAL A 1 121 ? -10.359 -2.920 0.617 1.00 95.62 121 VAL A C 1
ATOM 877 O O . VAL A 1 121 ? -9.423 -3.705 0.770 1.00 95.62 121 VAL A O 1
ATOM 880 N N . ALA A 1 122 ? -11.058 -2.841 -0.514 1.00 93.12 122 ALA A N 1
ATOM 881 C CA . ALA A 1 122 ? -10.816 -3.702 -1.671 1.00 93.12 122 ALA A CA 1
ATOM 882 C C . ALA A 1 122 ? -10.893 -2.917 -2.984 1.00 93.12 122 ALA A C 1
ATOM 884 O O . ALA A 1 122 ? -11.736 -2.036 -3.127 1.00 93.12 122 ALA A O 1
ATOM 885 N N . ALA A 1 123 ? -10.051 -3.266 -3.952 1.00 88.00 123 ALA A N 1
ATOM 886 C CA . ALA A 1 123 ? -10.074 -2.725 -5.311 1.00 88.00 123 ALA A CA 1
ATOM 887 C C . ALA A 1 123 ? -10.169 -3.870 -6.334 1.00 88.00 123 ALA A C 1
ATOM 889 O O . ALA A 1 123 ? -9.871 -5.019 -5.985 1.00 88.00 123 ALA A O 1
ATOM 890 N N . ARG A 1 124 ? -10.616 -3.566 -7.557 1.00 77.25 124 ARG A N 1
ATOM 891 C CA . ARG A 1 124 ? -10.790 -4.528 -8.656 1.00 77.25 124 ARG A CA 1
ATOM 892 C C . ARG A 1 124 ? -10.063 -4.083 -9.916 1.00 77.25 124 ARG A C 1
ATOM 894 O O . ARG A 1 124 ? -9.977 -2.857 -10.153 1.00 77.25 124 ARG A O 1
#

Foldseek 3Di:
DDDDDDDDDDDDPPPCPADPPCLDDQPDQDDDAADPPDDVVVVLVQQQCQQAQAPVRLARCLQQVRHHSSPDDQQCFDDDPHHTGRGSSSSSSSNVVVHDSVPDHDDFPFGWDDDPVVRDIDGD

Sequence (124 aa):
QAGAAEESGEGGAWRKYTAVAPLGPSDASIGGEKRKGIPLQELAAILGRDVSVGASGKGGYFISGDLTPEVFQDDCRFVDPTNDVASLSRYRKALSILFDPSESKVELLEGPTVDAGAGTVAAR

Secondary structure (DSSP, 8-state):
----------S---------S---------SSSPP-S--HHHHHHHHHHHHHT-SSSSS-HHHH----GGGS-TT-EEE-SS-EEE-HHHHHHHHHHH--TTT-----SS--EEETTTTEEE--

Organism: NCBI:txid464990

Radius of gyration: 18.33 Å; chains: 1; bounding box: 37×58×35 Å

pLDDT: mean 81.86, std 18.45, range [31.16, 97.69]